Protein AF-A0A1F9VGX2-F1 (afdb_monomer_lite)

Secondary structure (DSSP, 8-state):
--HHHHHHHHHHHHHT---SS-HHHHHHHHHH-HHHHHHHHHHHHHHHHHHHHSPPPPPPTTT----------THHHHHHHHHHHHHHHHHHHHHHHHHHHHHHHHHHHHTTS-S-TTTTTHHHHHHHHHHHHTHHHHHHHHHHHHHT----

Structure (mmCIF, N/CA/C/O backbone):
data_AF-A0A1F9VGX2-F1
#
_entry.id   AF-A0A1F9VGX2-F1
#
loop_
_atom_site.group_PDB
_atom_site.id
_atom_site.type_symbol
_atom_site.label_atom_id
_atom_site.label_alt_id
_atom_site.label_comp_id
_atom_site.label_asym_id
_atom_site.label_entity_id
_atom_site.label_seq_id
_atom_site.pdbx_PDB_ins_code
_atom_site.Cartn_x
_atom_site.Cartn_y
_atom_site.Cartn_z
_atom_site.occupancy
_atom_site.B_iso_or_equiv
_atom_site.auth_seq_id
_atom_site.auth_comp_id
_atom_site.auth_asym_id
_atom_site.auth_atom_id
_atom_site.pdbx_PDB_model_num
ATOM 1 N N . MET A 1 1 ? -13.055 15.951 -3.438 1.00 80.94 1 MET A N 1
ATOM 2 C CA . MET A 1 1 ? -13.224 14.583 -2.935 1.00 80.94 1 MET A CA 1
ATOM 3 C C . MET A 1 1 ? -14.135 14.617 -1.724 1.00 80.94 1 MET A C 1
ATOM 5 O O . MET A 1 1 ? -13.896 15.458 -0.858 1.00 80.94 1 MET A O 1
ATOM 9 N N . ASP A 1 2 ? -15.196 13.812 -1.707 1.00 94.75 2 ASP A N 1
ATOM 10 C CA . ASP A 1 2 ? -16.209 13.865 -0.649 1.00 94.75 2 ASP A CA 1
ATOM 11 C C . ASP A 1 2 ? -15.782 13.048 0.584 1.00 94.75 2 ASP A C 1
ATOM 13 O O . ASP A 1 2 ? -15.171 11.986 0.476 1.00 94.75 2 ASP A O 1
ATOM 17 N N . CYS A 1 3 ? -16.119 13.543 1.778 1.00 97.75 3 CYS A N 1
ATOM 18 C CA . CYS A 1 3 ? -15.862 12.839 3.034 1.00 97.75 3 CYS A CA 1
ATOM 19 C C . CYS A 1 3 ? -16.584 11.491 3.071 1.00 97.75 3 CYS A C 1
ATOM 21 O O . CYS A 1 3 ? -16.075 10.545 3.662 1.00 97.75 3 CYS A O 1
ATOM 23 N N . LYS A 1 4 ? -17.763 11.393 2.449 1.00 97.69 4 LYS A N 1
ATOM 24 C CA . LYS A 1 4 ? -18.515 10.139 2.383 1.00 97.69 4 LYS A CA 1
ATOM 25 C C . LYS A 1 4 ? -17.733 9.047 1.644 1.00 97.69 4 LYS A C 1
ATOM 27 O O . LYS A 1 4 ? -17.552 7.965 2.189 1.00 97.69 4 LYS A O 1
ATOM 32 N N . GLU A 1 5 ? -17.219 9.359 0.457 1.00 97.19 5 GLU A N 1
ATOM 33 C CA . GLU A 1 5 ? -16.456 8.419 -0.379 1.00 97.19 5 GLU A CA 1
ATOM 34 C C . GLU A 1 5 ? -15.160 7.967 0.313 1.00 97.19 5 GLU A C 1
ATOM 36 O O . GLU A 1 5 ? -14.784 6.795 0.256 1.00 97.19 5 GLU A O 1
ATOM 41 N N . ILE A 1 6 ? -14.500 8.895 1.019 1.00 98.00 6 ILE A N 1
ATOM 42 C CA . ILE A 1 6 ? -13.320 8.593 1.836 1.00 98.00 6 ILE A CA 1
ATOM 43 C C . ILE A 1 6 ? -13.665 7.580 2.921 1.00 98.00 6 ILE A C 1
ATOM 45 O O . ILE A 1 6 ? -12.990 6.561 3.023 1.00 98.00 6 ILE A O 1
ATOM 49 N N . LYS A 1 7 ? -14.719 7.833 3.703 1.00 97.12 7 LYS A N 1
ATOM 50 C CA . LYS A 1 7 ? -15.133 6.947 4.800 1.00 97.12 7 LYS A CA 1
ATOM 51 C C . LYS A 1 7 ? -15.478 5.547 4.311 1.00 97.12 7 LYS A C 1
ATOM 53 O O . LYS A 1 7 ? -15.072 4.573 4.932 1.00 97.12 7 LYS A O 1
ATOM 58 N N . GLU A 1 8 ? -16.164 5.448 3.176 1.00 97.38 8 GLU A N 1
ATOM 59 C CA . GLU A 1 8 ? -16.484 4.165 2.540 1.00 97.38 8 GLU A CA 1
ATOM 60 C C . GLU A 1 8 ? -15.224 3.403 2.085 1.00 97.38 8 GLU A C 1
ATOM 62 O O . GLU A 1 8 ? -15.225 2.175 2.070 1.00 97.38 8 GLU A O 1
ATOM 67 N N . SER A 1 9 ? -14.134 4.113 1.774 1.00 97.50 9 SER A N 1
ATOM 68 C CA . SER A 1 9 ? -12.863 3.523 1.324 1.00 97.50 9 SER A CA 1
ATOM 69 C C . SER A 1 9 ? -11.853 3.248 2.444 1.00 97.50 9 SER A C 1
ATOM 71 O O . SER A 1 9 ? -10.871 2.544 2.206 1.00 97.50 9 SER A O 1
ATOM 73 N N . LEU A 1 10 ? -12.065 3.779 3.655 1.00 97.06 10 LEU A N 1
ATOM 74 C CA . LEU A 1 10 ? -11.130 3.629 4.777 1.00 97.06 10 LEU A CA 1
ATOM 75 C C . LEU A 1 10 ? -10.848 2.167 5.172 1.00 97.06 10 LEU A C 1
ATOM 77 O O . LEU A 1 10 ? -9.674 1.870 5.388 1.00 97.06 10 LEU A O 1
ATOM 81 N N . PRO A 1 11 ? -11.837 1.249 5.240 1.00 96.62 11 PRO A N 1
ATOM 82 C CA . PRO A 1 11 ? -11.566 -0.147 5.592 1.00 96.62 11 PRO A CA 1
ATOM 83 C C . PRO A 1 11 ? -10.617 -0.832 4.600 1.00 96.62 11 PRO A C 1
ATOM 85 O O . PRO A 1 11 ? -9.583 -1.359 4.999 1.00 96.62 11 PRO A O 1
ATOM 88 N N . ALA A 1 12 ? -10.903 -0.725 3.297 1.00 96.25 12 ALA A N 1
ATOM 89 C CA . ALA A 1 12 ? -10.061 -1.305 2.249 1.00 96.25 12 ALA A CA 1
ATOM 90 C C . ALA A 1 12 ? -8.648 -0.700 2.258 1.00 96.25 12 ALA A C 1
ATOM 92 O O . ALA A 1 12 ? -7.656 -1.420 2.168 1.00 96.25 12 ALA A O 1
ATOM 93 N N . PHE A 1 13 ? -8.547 0.621 2.436 1.00 96.44 13 PHE A N 1
ATOM 94 C CA . PHE A 1 13 ? -7.261 1.306 2.563 1.00 96.44 13 PHE A CA 1
ATOM 95 C C . PHE A 1 13 ? -6.437 0.791 3.753 1.00 96.44 13 PHE A C 1
ATOM 97 O O . PHE A 1 13 ? -5.229 0.598 3.631 1.00 96.44 13 PHE A O 1
ATOM 104 N N . GLN A 1 14 ? -7.081 0.535 4.891 1.00 95.50 14 GLN A N 1
ATOM 105 C CA . GLN A 1 14 ? -6.424 0.068 6.109 1.00 95.50 14 GLN A CA 1
ATOM 106 C C . GLN A 1 14 ? -5.941 -1.384 6.025 1.00 95.50 14 GLN A C 1
ATOM 108 O O . GLN A 1 14 ? -4.875 -1.704 6.556 1.00 95.50 14 GLN A O 1
ATOM 113 N N . ASP A 1 15 ? -6.691 -2.241 5.336 1.00 93.25 15 ASP A N 1
ATOM 114 C CA . ASP A 1 15 ? -6.316 -3.637 5.105 1.00 93.25 15 ASP A CA 1
ATOM 115 C C . ASP A 1 15 ? -5.315 -3.799 3.940 1.00 93.25 15 ASP A C 1
ATOM 117 O O . ASP A 1 15 ? -4.819 -4.897 3.685 1.00 93.25 15 ASP A O 1
ATOM 121 N N . GLY A 1 16 ? -4.953 -2.700 3.262 1.00 94.81 16 GLY A N 1
ATOM 122 C CA . GLY A 1 16 ? -4.050 -2.704 2.108 1.00 94.81 16 GLY A CA 1
ATOM 123 C C . GLY A 1 16 ? -4.691 -3.280 0.843 1.00 94.81 16 GLY A C 1
ATOM 124 O O . GLY A 1 16 ? -3.988 -3.631 -0.109 1.00 94.81 16 GLY A O 1
ATOM 125 N N . GLU A 1 17 ? -6.017 -3.389 0.830 1.00 95.25 17 GLU A N 1
ATOM 126 C CA . GLU A 1 17 ? -6.781 -3.869 -0.308 1.00 95.25 17 GLU A CA 1
ATOM 127 C C . GLU A 1 17 ? -6.959 -2.767 -1.366 1.00 95.25 17 GLU A C 1
ATOM 129 O O . GLU A 1 17 ? -6.914 -1.569 -1.062 1.00 95.25 17 GLU A O 1
ATOM 134 N N . PRO A 1 18 ? -7.184 -3.139 -2.638 1.00 91.75 18 PRO A N 1
ATOM 135 C CA . PRO A 1 18 ? -7.519 -2.175 -3.674 1.00 91.75 18 PRO A CA 1
ATOM 136 C C . PRO A 1 18 ? -8.838 -1.459 -3.342 1.00 91.75 18 PRO A C 1
ATOM 138 O O . PRO A 1 18 ? -9.921 -2.029 -3.467 1.00 91.75 18 PRO A O 1
ATOM 141 N N . ALA A 1 19 ? -8.748 -0.194 -2.941 1.00 91.44 19 ALA A N 1
ATOM 142 C CA . ALA A 1 19 ? -9.908 0.664 -2.745 1.00 91.44 19 ALA A CA 1
ATOM 143 C C . ALA A 1 19 ? -10.376 1.282 -4.074 1.00 91.44 19 ALA A C 1
ATOM 145 O O . ALA A 1 19 ? -9.628 1.368 -5.050 1.00 91.44 19 ALA A O 1
ATOM 146 N N . ALA A 1 20 ? -11.620 1.770 -4.097 1.00 91.56 20 ALA A N 1
ATOM 147 C CA . ALA A 1 20 ? -12.154 2.526 -5.234 1.00 91.56 20 ALA A CA 1
ATOM 148 C C . ALA A 1 20 ? -11.381 3.833 -5.485 1.00 91.56 20 ALA A C 1
ATOM 150 O O . ALA A 1 20 ? -11.362 4.349 -6.602 1.00 91.56 20 ALA A O 1
ATOM 151 N N . ILE A 1 21 ? -10.740 4.354 -4.439 1.00 95.38 21 ILE A N 1
ATOM 152 C CA . ILE A 1 21 ? -9.963 5.585 -4.457 1.00 95.38 21 ILE A CA 1
ATOM 153 C C . ILE A 1 21 ? -8.476 5.239 -4.294 1.00 95.38 21 ILE A C 1
ATOM 155 O O . ILE A 1 21 ? -8.130 4.453 -3.409 1.00 95.38 21 ILE A O 1
ATOM 159 N N . PRO A 1 22 ? -7.572 5.861 -5.075 1.00 96.62 22 PRO A N 1
ATOM 160 C CA . PRO A 1 22 ? -6.135 5.706 -4.887 1.00 96.62 22 PRO A CA 1
ATOM 161 C C . PRO A 1 22 ? -5.671 6.096 -3.475 1.00 96.62 22 PRO A C 1
ATOM 163 O O . PRO A 1 22 ? -6.029 7.154 -2.961 1.00 96.62 22 PRO A O 1
ATOM 166 N N . ALA A 1 23 ? -4.774 5.297 -2.893 1.00 97.19 23 ALA A N 1
ATOM 167 C CA . ALA A 1 23 ? -4.176 5.543 -1.575 1.00 97.19 23 ALA A CA 1
ATOM 168 C C . ALA A 1 23 ? -3.661 6.986 -1.390 1.00 97.19 23 ALA A C 1
ATOM 170 O O . ALA A 1 23 ? -3.955 7.625 -0.384 1.00 97.19 23 ALA A O 1
ATOM 171 N N . ALA A 1 24 ? -2.972 7.533 -2.396 1.00 97.12 24 ALA A N 1
ATOM 172 C CA . ALA A 1 24 ? -2.428 8.891 -2.347 1.00 97.12 24 ALA A CA 1
ATOM 173 C C . ALA A 1 24 ? -3.510 9.980 -2.194 1.00 97.12 24 ALA A C 1
ATOM 175 O O . ALA A 1 24 ? -3.278 11.006 -1.555 1.00 97.12 24 ALA A O 1
ATOM 176 N N . GLU A 1 25 ? -4.700 9.772 -2.763 1.00 97.56 25 GLU A N 1
ATOM 177 C CA . GLU A 1 25 ? -5.819 10.714 -2.638 1.00 97.56 25 GLU A CA 1
ATOM 178 C C . GLU A 1 25 ? -6.468 10.627 -1.253 1.00 97.56 25 GLU A C 1
ATOM 180 O O . GLU A 1 25 ? -6.817 11.655 -0.666 1.00 97.56 25 GLU A O 1
ATOM 185 N N . ILE A 1 26 ? -6.559 9.414 -0.698 1.00 97.69 26 ILE A N 1
ATOM 186 C CA . ILE A 1 26 ? -7.019 9.183 0.676 1.00 97.69 26 ILE A CA 1
ATOM 187 C C . ILE A 1 26 ? -6.071 9.876 1.659 1.00 97.69 26 ILE A C 1
ATOM 189 O O . ILE A 1 26 ? -6.517 10.668 2.488 1.00 97.69 26 ILE A O 1
ATOM 193 N N . GLU A 1 27 ? -4.761 9.658 1.530 1.00 98.00 27 GLU A N 1
ATOM 194 C CA . GLU A 1 27 ? -3.737 10.293 2.368 1.00 98.00 27 GLU A CA 1
ATOM 195 C C . GLU A 1 27 ? -3.806 11.824 2.306 1.00 98.00 27 GLU A C 1
ATOM 197 O O . GLU A 1 27 ? -3.817 12.495 3.344 1.00 98.00 27 GLU A O 1
ATOM 202 N N . ALA A 1 28 ? -3.925 12.386 1.098 1.00 98.06 28 ALA A N 1
ATOM 203 C CA . ALA A 1 28 ? -4.073 13.824 0.907 1.00 98.06 28 ALA A CA 1
ATOM 204 C C . ALA A 1 28 ? -5.328 14.371 1.612 1.00 98.06 28 ALA A C 1
ATOM 206 O O . ALA A 1 28 ? -5.277 15.430 2.245 1.00 98.06 28 ALA A O 1
ATOM 207 N N . HIS A 1 29 ? -6.449 13.645 1.556 1.00 98.31 29 HIS A N 1
ATOM 208 C CA . HIS A 1 29 ? -7.667 14.034 2.261 1.00 98.31 29 HIS A CA 1
ATOM 209 C C . HIS A 1 29 ? -7.505 13.957 3.785 1.00 98.31 29 HIS A C 1
ATOM 211 O O . HIS A 1 29 ? -7.912 14.882 4.488 1.00 98.31 29 HIS A O 1
ATOM 217 N N . LEU A 1 30 ? -6.890 12.897 4.316 1.00 98.25 30 LEU A N 1
ATOM 218 C CA . LEU A 1 30 ? -6.670 12.727 5.759 1.00 98.25 30 LEU A CA 1
ATOM 219 C C . LEU A 1 30 ? -5.739 13.798 6.349 1.00 98.25 30 LEU A C 1
ATOM 221 O O . LEU A 1 30 ? -5.916 14.208 7.504 1.00 98.25 30 LEU A O 1
ATOM 225 N N . ALA A 1 31 ? -4.799 14.312 5.552 1.00 98.12 31 ALA A N 1
ATOM 226 C CA . ALA A 1 31 ? -3.968 15.451 5.933 1.00 98.12 31 ALA A CA 1
ATOM 227 C C . ALA A 1 31 ? -4.792 16.745 6.097 1.00 98.12 31 ALA A C 1
ATOM 229 O O . ALA A 1 31 ? -4.526 17.540 6.999 1.00 98.12 31 ALA A O 1
ATOM 230 N N . GLY A 1 32 ? -5.820 16.942 5.263 1.00 97.56 32 GLY A N 1
ATOM 231 C CA . GLY A 1 32 ? -6.660 18.145 5.260 1.00 97.56 32 GLY A CA 1
ATOM 232 C C . GLY A 1 32 ? -7.945 18.066 6.094 1.00 97.56 32 GLY A C 1
ATOM 233 O O . GLY A 1 32 ? -8.491 19.103 6.465 1.00 97.56 32 GLY A O 1
ATOM 234 N N . CYS A 1 33 ? -8.439 16.867 6.413 1.00 98.56 33 CYS A N 1
ATOM 235 C CA . CYS A 1 33 ? -9.762 16.662 7.006 1.00 98.56 33 CYS A CA 1
ATOM 236 C C . CYS A 1 33 ? -9.677 16.023 8.399 1.00 98.56 33 CYS A C 1
ATOM 238 O O . CYS A 1 33 ? -9.436 14.825 8.549 1.00 98.56 33 CYS A O 1
ATOM 240 N N . GLY A 1 34 ? -9.921 16.830 9.437 1.00 98.19 34 GLY A N 1
ATOM 241 C CA . GLY A 1 34 ? -9.932 16.376 10.833 1.00 98.19 34 GLY A CA 1
ATOM 242 C C . GLY A 1 34 ? -10.942 15.261 11.138 1.00 98.19 34 GLY A C 1
ATOM 243 O O . GLY A 1 34 ? -10.542 14.263 11.734 1.00 98.19 34 GLY A O 1
ATOM 244 N N . PRO A 1 35 ? -12.217 15.376 10.717 1.00 98.31 35 PRO A N 1
ATOM 245 C CA . PRO A 1 35 ? -13.215 14.333 10.952 1.00 98.31 35 PRO A CA 1
ATOM 246 C C . PRO A 1 35 ? -12.852 12.974 10.340 1.00 98.31 35 PRO A C 1
ATOM 248 O O . PRO A 1 35 ? -12.948 11.960 11.023 1.00 98.31 35 PRO A O 1
ATOM 251 N N . CYS A 1 36 ? -12.398 12.943 9.082 1.00 98.38 36 CYS A N 1
ATOM 252 C CA . CYS A 1 36 ? -12.007 11.691 8.422 1.00 98.38 36 CYS A CA 1
ATOM 253 C C . CYS A 1 36 ? -10.752 11.076 9.053 1.00 98.38 36 CYS A C 1
ATOM 255 O O . CYS A 1 36 ? -10.660 9.858 9.169 1.00 98.38 36 CYS A O 1
ATOM 257 N N . ARG A 1 37 ? -9.809 11.905 9.517 1.00 98.44 37 ARG A N 1
ATOM 258 C CA . ARG A 1 37 ? -8.638 11.429 10.262 1.00 98.44 37 ARG A CA 1
ATOM 259 C C . ARG A 1 37 ? -9.020 10.787 11.595 1.00 98.44 37 ARG A C 1
ATOM 261 O O . ARG A 1 37 ? -8.538 9.701 11.886 1.00 98.44 37 ARG A O 1
ATOM 268 N N . ALA A 1 38 ? -9.919 11.407 12.359 1.00 98.38 38 ALA A N 1
ATOM 269 C CA . ALA A 1 38 ? -10.403 10.835 13.616 1.00 98.38 38 ALA A CA 1
ATOM 270 C C . ALA A 1 38 ? -11.101 9.477 13.405 1.00 98.38 38 ALA A C 1
ATOM 272 O O . ALA A 1 38 ? -10.962 8.570 14.220 1.00 98.38 38 ALA A O 1
ATOM 273 N N . GLU A 1 39 ? -11.824 9.319 12.296 1.00 98.06 39 GLU A N 1
ATOM 274 C CA . GLU A 1 39 ? -12.477 8.056 11.942 1.00 98.06 39 GLU A CA 1
ATOM 275 C C . GLU A 1 39 ? -11.472 6.970 11.540 1.00 98.06 39 GLU A C 1
ATOM 277 O O . GLU A 1 39 ? -11.568 5.842 12.021 1.00 98.06 39 GLU A O 1
ATOM 282 N N . ALA A 1 40 ? -10.457 7.317 10.743 1.00 98.06 40 ALA A N 1
ATOM 283 C CA . ALA A 1 40 ? -9.358 6.410 10.413 1.00 98.06 40 ALA A CA 1
ATOM 284 C C . ALA A 1 40 ? -8.589 5.954 11.670 1.00 98.06 40 ALA A C 1
ATOM 286 O O . ALA A 1 40 ? -8.281 4.771 11.828 1.00 98.06 40 ALA A O 1
ATOM 287 N N . GLU A 1 41 ? -8.327 6.873 12.604 1.00 98.19 41 GLU A N 1
ATOM 288 C CA . GLU A 1 41 ? -7.703 6.562 13.895 1.00 98.19 41 GLU A CA 1
ATOM 289 C C . GLU A 1 41 ? -8.584 5.638 14.751 1.00 98.19 41 GLU A C 1
ATOM 291 O O . GLU A 1 41 ? -8.077 4.680 15.336 1.00 98.19 41 GLU A O 1
ATOM 296 N N . ALA A 1 42 ? -9.897 5.878 14.801 1.00 97.94 42 ALA A N 1
ATOM 297 C CA . ALA A 1 42 ? -10.838 5.028 15.529 1.00 97.94 42 ALA A CA 1
ATOM 298 C C . ALA A 1 42 ? -10.895 3.603 14.951 1.00 97.94 42 ALA A C 1
ATOM 300 O O . ALA A 1 42 ? -10.859 2.631 15.709 1.00 97.94 42 ALA A O 1
ATOM 301 N N . LEU A 1 43 ? -10.914 3.467 13.620 1.00 97.19 43 LEU A N 1
ATOM 302 C CA . LEU A 1 43 ? -10.837 2.170 12.944 1.00 97.19 43 LEU A CA 1
ATOM 303 C C . LEU A 1 43 ? -9.521 1.445 13.276 1.00 97.19 43 LEU A C 1
ATOM 305 O O . LEU A 1 43 ? -9.535 0.275 13.658 1.00 97.19 43 LEU A O 1
ATOM 309 N N . GLN A 1 44 ? -8.384 2.152 13.250 1.00 96.81 44 GLN A N 1
ATOM 310 C CA . GLN A 1 44 ? -7.076 1.587 13.622 1.00 96.81 44 GLN A CA 1
ATOM 311 C C . GLN A 1 44 ? -7.031 1.103 15.072 1.00 96.81 44 GLN A C 1
ATOM 313 O O . GLN A 1 44 ? -6.465 0.043 15.360 1.00 96.81 44 GLN A O 1
ATOM 318 N N . GLN A 1 45 ? -7.629 1.857 15.992 1.00 97.25 45 GLN A N 1
ATOM 319 C CA . GLN A 1 45 ? -7.723 1.463 17.395 1.00 97.25 45 GLN A CA 1
ATOM 320 C C . GLN A 1 45 ? -8.588 0.212 17.563 1.00 97.25 45 GLN A C 1
ATOM 322 O O . GLN A 1 45 ? -8.168 -0.720 18.248 1.00 97.25 45 GLN A O 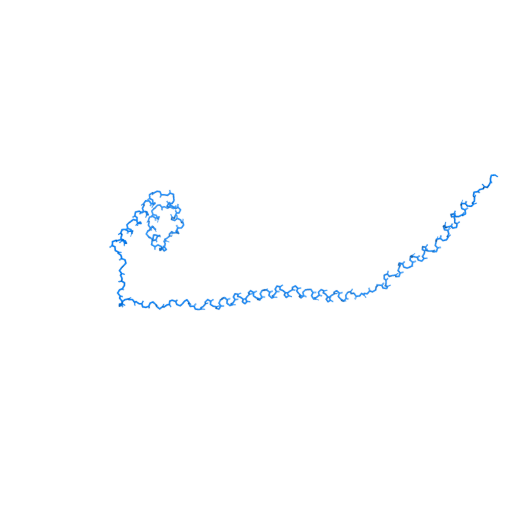1
ATOM 327 N N . ALA A 1 46 ? -9.743 0.146 16.893 1.00 95.81 46 ALA A N 1
ATOM 328 C CA . ALA A 1 46 ? -10.598 -1.038 16.904 1.00 95.81 46 ALA A CA 1
ATOM 329 C C . ALA A 1 46 ? -9.851 -2.278 16.385 1.00 95.81 46 ALA A C 1
ATOM 331 O O . ALA A 1 46 ? -9.893 -3.334 17.019 1.00 95.81 46 ALA A O 1
ATOM 332 N N . TRP A 1 47 ? -9.085 -2.138 15.299 1.00 94.12 47 TRP A N 1
ATOM 333 C CA . TRP A 1 47 ? -8.281 -3.228 14.737 1.00 94.12 47 TRP A CA 1
ATOM 334 C C . TRP A 1 47 ? -7.145 -3.674 15.649 1.00 94.12 47 TRP A C 1
ATOM 336 O O . TRP A 1 47 ? -6.883 -4.867 15.799 1.00 94.12 47 TRP A O 1
ATOM 346 N N . THR A 1 48 ? -6.508 -2.725 16.326 1.00 93.94 48 THR A N 1
ATOM 347 C CA . THR A 1 48 ? -5.464 -3.018 17.311 1.00 93.94 48 THR A CA 1
ATOM 348 C C . THR A 1 48 ? -6.031 -3.780 18.512 1.00 93.94 48 THR A C 1
ATOM 350 O O . THR A 1 48 ? -5.429 -4.758 18.955 1.00 93.94 48 THR A O 1
ATOM 353 N N . LEU A 1 49 ? -7.204 -3.379 19.014 1.00 95.88 49 LEU A N 1
ATOM 354 C CA . LEU A 1 49 ? -7.900 -4.071 20.104 1.00 95.88 49 LEU A CA 1
ATOM 355 C C . LEU A 1 49 ? -8.371 -5.469 19.698 1.00 95.88 49 LEU A C 1
ATOM 357 O O . LEU A 1 49 ? -8.290 -6.402 20.493 1.00 95.88 49 LEU A O 1
ATOM 361 N N . PHE A 1 50 ? -8.847 -5.628 18.464 1.00 93.88 50 PHE A N 1
ATOM 362 C CA . PHE A 1 50 ? -9.228 -6.934 17.945 1.00 93.88 50 PHE A CA 1
ATOM 363 C C . PHE A 1 50 ? -8.016 -7.871 17.882 1.00 93.88 50 PHE A C 1
ATOM 365 O O . PHE A 1 50 ? -8.056 -8.959 18.449 1.00 93.88 50 PHE A O 1
ATOM 372 N N . LYS A 1 51 ? -6.900 -7.425 17.290 1.00 91.56 51 LYS A N 1
ATOM 373 C CA . LYS A 1 51 ? -5.665 -8.222 17.192 1.00 91.56 51 LYS A CA 1
ATOM 374 C C . LYS A 1 51 ? -5.055 -8.569 18.550 1.00 91.56 51 LYS A C 1
ATOM 376 O O . LYS A 1 51 ? -4.433 -9.618 18.678 1.00 91.56 51 LYS A O 1
ATOM 381 N N . SER A 1 52 ? -5.208 -7.708 19.558 1.00 93.31 52 SER A N 1
ATOM 382 C CA . SER A 1 52 ? -4.690 -7.992 20.901 1.00 93.31 52 SER A CA 1
ATOM 383 C C . SER A 1 52 ? -5.531 -9.020 21.659 1.00 93.31 52 SER A C 1
ATOM 385 O O . SER A 1 52 ? -4.978 -9.790 22.440 1.00 93.31 52 SER A O 1
ATOM 387 N N . GLN A 1 53 ? -6.847 -9.057 21.426 1.00 94.88 53 GLN A N 1
ATOM 388 C CA . GLN A 1 53 ? -7.747 -10.039 22.041 1.00 94.88 53 GLN A CA 1
ATOM 389 C C . GLN A 1 53 ? -7.774 -11.375 21.297 1.00 94.88 53 GLN A C 1
ATOM 391 O O . GLN A 1 53 ? -7.937 -12.421 21.921 1.00 94.88 53 GLN A O 1
ATOM 396 N N . TYR A 1 54 ? -7.604 -11.339 19.978 1.00 91.81 54 TYR A N 1
ATOM 397 C CA . TYR A 1 54 ? -7.648 -12.501 19.100 1.00 91.81 54 TYR A CA 1
ATOM 398 C C . TYR A 1 54 ? -6.293 -12.652 18.406 1.00 91.81 54 TYR A C 1
ATOM 400 O O . TYR A 1 54 ? -6.143 -12.232 17.253 1.00 91.81 54 TYR A O 1
ATOM 408 N N . PRO A 1 55 ? -5.279 -13.210 19.099 1.00 84.38 55 PRO A N 1
ATOM 409 C CA . PRO A 1 55 ? -4.010 -13.513 18.459 1.00 84.38 55 PRO A CA 1
ATOM 410 C C . PRO A 1 55 ? -4.244 -14.469 17.278 1.00 84.38 55 PRO A C 1
ATOM 412 O O . PRO A 1 55 ? -5.190 -15.264 17.319 1.00 84.38 55 PRO A O 1
ATOM 415 N N . PRO A 1 56 ? -3.407 -14.410 16.226 1.00 84.69 56 PRO A N 1
ATOM 416 C CA . PRO A 1 56 ? -3.519 -15.318 15.094 1.00 84.69 56 PRO A CA 1
ATOM 417 C C . PRO A 1 56 ? -3.562 -16.762 15.588 1.00 84.69 56 PRO A C 1
ATOM 419 O O . PRO A 1 56 ? -2.682 -17.186 16.338 1.00 84.69 56 PRO A O 1
ATOM 422 N N . ALA A 1 57 ? -4.597 -17.501 15.197 1.00 84.94 57 ALA A N 1
ATOM 423 C CA . ALA A 1 57 ? -4.668 -18.916 15.512 1.00 84.94 57 ALA A CA 1
ATOM 424 C C . ALA A 1 57 ? -3.488 -19.628 14.842 1.00 84.94 57 ALA A C 1
ATOM 426 O O . ALA A 1 57 ? -3.209 -19.400 13.662 1.00 84.94 57 ALA A O 1
ATOM 427 N N . GLU A 1 58 ? -2.804 -20.493 15.588 1.00 86.50 58 GLU A N 1
ATOM 428 C CA . GLU A 1 58 ? -1.859 -21.422 14.980 1.00 86.50 58 GLU A CA 1
ATOM 429 C C . GLU A 1 58 ? -2.640 -22.337 14.036 1.00 86.50 58 GLU A C 1
ATOM 431 O O . GLU A 1 58 ? -3.655 -22.929 14.413 1.00 86.50 58 GLU A O 1
ATOM 436 N N . LEU A 1 59 ? -2.194 -22.404 12.782 1.00 85.44 59 LEU A N 1
ATOM 437 C CA . LEU A 1 59 ? -2.803 -23.274 11.790 1.00 85.44 59 LEU A CA 1
ATOM 438 C C . LEU A 1 59 ? -2.552 -24.731 12.224 1.00 85.44 59 LEU A C 1
ATOM 440 O O . LEU A 1 59 ? -1.387 -25.096 12.401 1.00 85.44 59 LEU A O 1
ATOM 444 N N . PRO A 1 60 ? -3.596 -25.564 12.410 1.00 88.44 60 PRO A N 1
ATOM 445 C CA . PRO A 1 60 ? -3.417 -26.969 12.762 1.00 88.44 60 PRO A CA 1
ATOM 446 C C . PRO A 1 60 ? -2.481 -27.662 11.774 1.00 88.44 60 PRO A C 1
ATOM 448 O O . PRO A 1 60 ? -2.549 -27.395 10.572 1.00 88.44 60 PRO A O 1
ATOM 451 N N . ALA A 1 61 ? -1.625 -28.562 12.260 1.00 86.38 61 ALA A N 1
ATOM 452 C CA . ALA A 1 61 ? -0.630 -29.240 11.427 1.00 86.38 61 ALA A CA 1
ATOM 453 C C . ALA A 1 61 ? -1.269 -30.012 10.259 1.00 86.38 61 ALA A C 1
ATOM 455 O O . ALA A 1 61 ? -0.671 -30.147 9.199 1.00 86.38 61 ALA A O 1
ATOM 456 N N . GLU A 1 62 ? -2.510 -30.467 10.424 1.00 86.44 62 GLU A N 1
ATOM 457 C CA . GLU A 1 62 ? -3.290 -31.161 9.399 1.00 86.44 62 GLU A CA 1
ATOM 458 C C . GLU A 1 62 ? -3.748 -30.232 8.264 1.00 86.44 62 GLU A C 1
ATOM 460 O O . GLU A 1 62 ? -4.045 -30.695 7.164 1.00 86.44 62 GLU A O 1
ATOM 465 N N . LEU A 1 63 ? -3.825 -28.927 8.5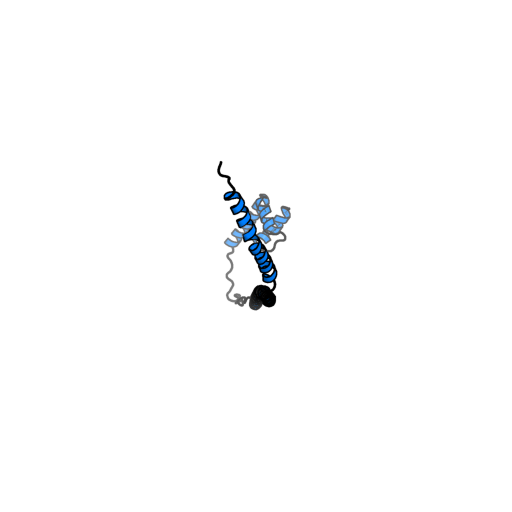36 1.00 81.62 63 LEU A N 1
ATOM 466 C CA . LEU A 1 63 ? -4.179 -27.876 7.583 1.00 81.62 63 LEU A CA 1
ATOM 467 C C . LEU A 1 63 ? -2.964 -27.078 7.113 1.00 81.62 63 LEU A C 1
ATOM 469 O O . LEU A 1 63 ? -3.118 -26.212 6.252 1.00 81.62 63 LEU A O 1
ATOM 473 N N . ALA A 1 64 ? -1.776 -27.357 7.656 1.00 81.31 64 ALA A N 1
ATOM 474 C CA . ALA A 1 64 ? -0.524 -26.840 7.137 1.00 81.31 64 ALA A CA 1
ATOM 475 C C . ALA A 1 64 ? -0.296 -27.449 5.752 1.00 81.31 64 ALA A C 1
ATOM 477 O O . ALA A 1 64 ? 0.350 -28.481 5.582 1.00 81.31 64 ALA A O 1
ATOM 478 N N . VAL A 1 65 ? -0.890 -26.813 4.746 1.00 79.69 65 VAL A N 1
ATOM 479 C CA . VAL A 1 65 ? -0.559 -27.065 3.354 1.00 79.69 65 VAL A CA 1
ATOM 480 C C . VAL A 1 65 ? 0.919 -26.723 3.231 1.00 79.69 65 VAL A C 1
ATOM 482 O O . VAL A 1 65 ? 1.308 -25.583 3.487 1.00 79.69 65 VAL A O 1
ATOM 485 N N . GLU A 1 66 ? 1.749 -27.708 2.882 1.00 75.50 66 GLU A N 1
ATOM 486 C CA . GLU A 1 66 ? 3.080 -27.422 2.359 1.00 75.50 66 GLU A CA 1
ATOM 487 C C . GLU A 1 66 ? 2.859 -26.508 1.160 1.00 75.50 66 GLU A C 1
ATOM 489 O O . GLU A 1 66 ? 2.420 -26.966 0.103 1.00 75.50 66 GLU A O 1
ATOM 494 N N . GLU A 1 67 ? 3.061 -25.200 1.341 1.00 66.81 67 GLU A N 1
ATOM 495 C CA . GLU A 1 67 ? 2.973 -24.279 0.224 1.00 66.81 67 GLU A CA 1
ATOM 496 C C . GLU A 1 67 ? 3.967 -24.791 -0.815 1.00 66.81 67 GLU A C 1
ATOM 498 O O . GLU A 1 67 ? 5.167 -24.869 -0.517 1.00 66.81 67 GLU A O 1
ATOM 503 N N . PRO A 1 68 ? 3.505 -25.201 -2.013 1.00 70.06 68 PRO A N 1
ATOM 504 C CA . PRO A 1 68 ? 4.429 -25.581 -3.055 1.00 70.06 68 PRO A CA 1
ATOM 505 C C . PRO A 1 68 ? 5.270 -24.341 -3.290 1.00 70.06 68 PRO A C 1
ATOM 507 O O . PRO A 1 68 ? 4.730 -23.320 -3.720 1.00 70.06 68 PRO A O 1
ATOM 510 N N . ALA A 1 69 ? 6.553 -24.418 -2.918 1.00 69.69 69 ALA A N 1
ATOM 511 C CA . ALA A 1 69 ? 7.468 -23.291 -2.957 1.00 69.69 69 ALA A CA 1
ATOM 512 C C . ALA A 1 69 ? 7.219 -22.548 -4.262 1.00 69.69 69 ALA A C 1
ATOM 514 O O . ALA A 1 69 ? 7.369 -23.148 -5.330 1.00 69.69 69 ALA A O 1
ATOM 515 N N . PHE A 1 70 ? 6.735 -21.304 -4.173 1.00 69.00 70 PHE A N 1
ATOM 516 C CA . PHE A 1 70 ? 6.405 -20.520 -5.351 1.00 69.00 70 PHE A CA 1
ATOM 517 C C . PHE A 1 70 ? 7.672 -20.452 -6.193 1.00 69.00 70 PHE A C 1
ATOM 519 O O . PHE A 1 70 ? 8.608 -19.723 -5.873 1.00 69.00 70 PHE A O 1
ATOM 526 N N . GLN A 1 71 ? 7.741 -21.275 -7.237 1.00 69.50 71 GLN A N 1
ATOM 527 C CA . GLN A 1 71 ? 8.836 -21.234 -8.179 1.00 69.50 71 GLN A CA 1
ATOM 528 C C . GLN A 1 71 ? 8.463 -20.112 -9.136 1.00 69.50 71 GLN A C 1
ATOM 530 O O . GLN A 1 71 ? 7.559 -20.314 -9.957 1.00 69.50 71 GLN A O 1
ATOM 535 N N . PRO A 1 72 ? 9.080 -18.914 -9.041 1.00 67.25 72 PRO A N 1
ATOM 536 C CA . PRO A 1 72 ? 8.850 -17.886 -10.036 1.00 67.25 72 PRO A CA 1
ATOM 537 C C . PRO A 1 72 ? 9.189 -18.521 -11.376 1.00 67.25 72 PRO A C 1
ATOM 539 O O . PRO A 1 72 ? 10.333 -18.910 -11.615 1.00 67.25 72 PRO A O 1
ATOM 542 N N . ALA A 1 73 ? 8.168 -18.723 -12.211 1.00 65.19 73 ALA A N 1
ATOM 543 C CA . ALA A 1 73 ? 8.337 -19.451 -13.454 1.00 65.19 73 ALA A CA 1
ATOM 544 C C . ALA A 1 73 ? 9.543 -18.861 -14.200 1.00 65.19 73 ALA A C 1
ATOM 546 O O . ALA A 1 73 ? 9.619 -17.647 -14.410 1.00 65.19 73 ALA A O 1
ATOM 547 N N . ALA A 1 74 ? 10.487 -19.715 -14.600 1.00 62.44 74 ALA A N 1
ATOM 548 C CA . ALA A 1 74 ? 11.770 -19.345 -15.206 1.00 62.44 74 ALA A CA 1
ATOM 549 C C . ALA A 1 74 ? 11.651 -18.586 -16.551 1.00 62.44 74 ALA A C 1
ATOM 551 O O . ALA A 1 74 ? 12.650 -18.282 -17.204 1.00 62.44 74 ALA A O 1
ATOM 552 N N . ARG A 1 75 ? 10.430 -18.204 -16.948 1.00 62.31 75 ARG A N 1
ATOM 553 C CA . ARG A 1 75 ? 10.099 -17.315 -18.070 1.00 62.31 75 ARG A CA 1
ATOM 554 C C . ARG A 1 75 ? 10.813 -15.960 -18.024 1.00 62.31 75 ARG A C 1
ATOM 556 O O . ARG A 1 75 ? 10.829 -15.284 -19.040 1.00 62.31 75 ARG A O 1
ATOM 563 N N . PHE A 1 76 ? 11.436 -15.558 -16.917 1.00 64.81 76 PHE A N 1
ATOM 564 C CA . PHE A 1 76 ? 12.227 -14.321 -16.882 1.00 64.81 76 PHE A CA 1
ATOM 565 C C . PHE A 1 76 ? 13.666 -14.480 -17.415 1.00 64.81 76 PHE A C 1
ATOM 567 O O . PHE A 1 76 ? 14.313 -13.494 -17.768 1.00 64.81 76 PHE A O 1
ATOM 574 N N . GLY A 1 77 ? 14.170 -15.716 -17.526 1.00 71.81 77 GLY A N 1
ATOM 575 C CA . GLY A 1 77 ? 15.540 -15.983 -17.975 1.00 71.81 77 GLY A CA 1
ATOM 576 C C . GLY A 1 77 ? 15.782 -15.602 -19.438 1.00 71.81 77 GLY A C 1
ATOM 577 O O . GLY A 1 77 ? 16.729 -14.877 -19.736 1.00 71.81 77 GLY A O 1
ATOM 578 N N . TRP A 1 78 ? 14.899 -16.030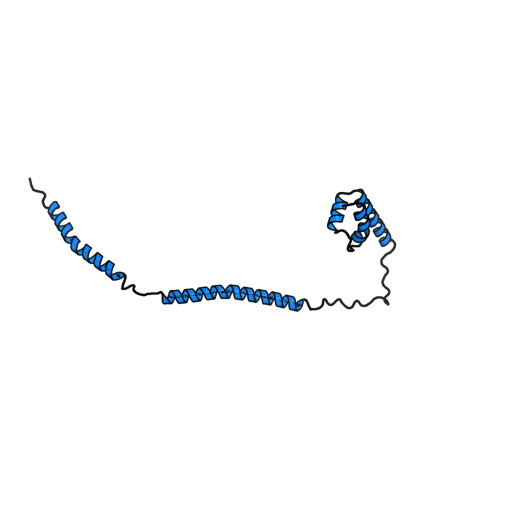 -20.346 1.00 81.19 78 TRP A N 1
ATOM 579 C CA . TRP A 1 78 ? 15.057 -15.793 -21.788 1.00 81.19 78 TRP A CA 1
ATOM 580 C C . TRP A 1 78 ? 14.867 -14.321 -22.179 1.00 81.19 78 TRP A C 1
ATOM 582 O O . TRP A 1 78 ? 15.578 -13.834 -23.055 1.00 81.19 78 TRP A O 1
ATOM 592 N N . VAL A 1 79 ? 13.983 -13.585 -21.490 1.00 80.62 79 VAL A N 1
ATOM 593 C CA . VAL A 1 79 ? 13.793 -12.139 -21.708 1.00 80.62 79 VAL A CA 1
ATOM 594 C C . VAL A 1 79 ? 15.088 -11.384 -21.411 1.00 80.62 79 VAL A C 1
ATOM 596 O O . VAL A 1 79 ? 15.515 -10.548 -22.206 1.00 80.62 79 VAL A O 1
ATOM 599 N N . ARG A 1 80 ? 15.774 -11.728 -20.313 1.00 81.56 80 ARG A N 1
ATOM 600 C CA . ARG A 1 80 ? 17.070 -11.128 -19.974 1.00 81.56 80 ARG A CA 1
ATOM 601 C C . ARG A 1 80 ? 18.129 -11.444 -21.032 1.00 81.56 80 ARG A C 1
ATOM 603 O O . ARG A 1 80 ? 18.892 -10.556 -21.402 1.00 81.56 80 ARG A O 1
ATOM 610 N N . THR A 1 81 ? 18.147 -12.667 -21.562 1.00 81.62 81 THR A N 1
ATOM 611 C CA . THR A 1 81 ? 19.051 -13.053 -22.658 1.00 81.62 81 THR A CA 1
ATOM 612 C C . THR A 1 81 ? 18.777 -12.255 -23.936 1.00 81.62 81 THR A C 1
ATOM 614 O O . THR A 1 81 ? 19.723 -11.791 -24.571 1.00 81.62 81 THR A O 1
ATOM 617 N N . LEU A 1 82 ? 17.508 -12.023 -24.288 1.00 87.94 82 LEU A N 1
ATOM 618 C CA . LEU A 1 82 ? 17.144 -11.204 -25.449 1.00 87.94 82 LEU A CA 1
ATOM 619 C C . LEU A 1 82 ? 17.538 -9.732 -25.283 1.00 87.94 82 LEU A C 1
ATOM 621 O O . LEU A 1 82 ? 18.029 -9.130 -26.236 1.00 87.94 82 LEU A O 1
ATOM 625 N N . ILE A 1 83 ? 17.388 -9.163 -24.082 1.00 88.19 83 ILE A N 1
ATOM 626 C CA . ILE A 1 83 ? 17.811 -7.782 -23.793 1.00 88.19 83 ILE A CA 1
ATOM 627 C C . ILE A 1 83 ? 19.324 -7.624 -24.007 1.00 88.19 83 ILE A C 1
ATOM 629 O O . ILE A 1 83 ? 19.756 -6.702 -24.701 1.00 88.19 83 ILE A O 1
ATOM 633 N N . TRP A 1 84 ? 20.135 -8.543 -23.471 1.00 90.38 84 TRP A N 1
ATOM 634 C CA . TRP A 1 84 ? 21.591 -8.498 -23.647 1.00 90.38 84 TRP A CA 1
ATOM 635 C C . TRP A 1 84 ? 22.022 -8.731 -25.098 1.00 90.38 84 TRP A C 1
ATOM 637 O O . TRP A 1 84 ? 22.922 -8.043 -25.581 1.00 90.38 84 TRP A O 1
ATOM 647 N N . ALA A 1 85 ? 21.356 -9.641 -25.814 1.00 86.56 85 ALA A N 1
ATOM 648 C CA . ALA A 1 85 ? 21.610 -9.861 -27.236 1.00 86.56 85 ALA A CA 1
ATOM 649 C C . ALA A 1 85 ? 21.308 -8.601 -28.070 1.00 86.56 85 ALA A C 1
ATOM 651 O O . ALA A 1 85 ? 22.111 -8.216 -28.922 1.00 86.56 85 ALA A O 1
ATOM 652 N N . GLY A 1 86 ? 20.195 -7.917 -27.783 1.00 86.56 86 GLY A N 1
ATOM 653 C CA . GLY A 1 86 ? 19.833 -6.655 -28.431 1.00 86.56 86 GLY A CA 1
ATOM 654 C C . GLY A 1 86 ? 20.845 -5.537 -28.164 1.00 86.56 86 GLY A C 1
ATOM 655 O O . GLY A 1 86 ? 21.277 -4.860 -29.099 1.00 86.56 86 GLY A O 1
ATOM 656 N N . ALA A 1 87 ? 21.286 -5.382 -26.912 1.00 88.81 87 ALA A N 1
ATOM 657 C CA . ALA A 1 87 ? 22.287 -4.383 -26.535 1.00 88.81 87 ALA A CA 1
ATOM 658 C C . ALA A 1 87 ? 23.639 -4.616 -27.237 1.00 88.81 87 ALA A C 1
ATOM 660 O O . ALA A 1 87 ? 24.232 -3.674 -27.767 1.00 88.81 87 ALA A O 1
ATOM 661 N N . ALA A 1 88 ? 24.103 -5.869 -27.304 1.00 88.56 88 ALA A N 1
ATOM 662 C CA . ALA A 1 88 ? 25.345 -6.221 -27.992 1.00 88.56 88 ALA A CA 1
ATOM 663 C C . ALA A 1 88 ? 25.275 -5.938 -29.504 1.00 88.56 88 ALA A C 1
ATOM 665 O O . ALA A 1 88 ? 26.219 -5.387 -30.075 1.00 88.56 88 ALA A O 1
ATOM 666 N N . ALA A 1 89 ? 24.147 -6.255 -30.149 1.00 89.50 89 ALA A N 1
ATOM 667 C CA . ALA A 1 89 ? 23.941 -5.989 -31.572 1.00 89.50 89 ALA A CA 1
ATOM 668 C C . ALA A 1 89 ? 23.943 -4.483 -31.891 1.00 89.50 89 ALA A C 1
ATOM 670 O O . ALA A 1 89 ? 24.575 -4.057 -32.861 1.00 89.50 89 ALA A O 1
ATOM 671 N N . ALA A 1 90 ? 23.292 -3.666 -31.057 1.00 88.75 90 ALA A N 1
ATOM 672 C CA . ALA A 1 90 ? 23.283 -2.212 -31.215 1.00 88.75 90 ALA A CA 1
ATOM 673 C C . ALA A 1 90 ? 24.693 -1.612 -31.082 1.00 88.75 90 ALA A C 1
ATOM 675 O O . ALA A 1 90 ? 25.092 -0.776 -31.896 1.00 88.75 90 ALA A O 1
ATOM 676 N N . LEU A 1 91 ? 25.475 -2.083 -30.104 1.00 91.00 91 LEU A N 1
ATOM 677 C CA . LEU A 1 91 ? 26.850 -1.629 -29.896 1.00 91.00 91 LEU A CA 1
ATOM 678 C C . LEU A 1 91 ? 27.756 -1.997 -31.084 1.00 91.00 91 LEU A C 1
ATOM 680 O O . LEU A 1 91 ? 28.522 -1.164 -31.570 1.00 91.00 91 LEU A O 1
ATOM 684 N N . ALA A 1 92 ? 27.627 -3.222 -31.604 1.00 89.25 92 ALA A N 1
ATOM 685 C CA . ALA A 1 92 ? 28.367 -3.670 -32.781 1.00 89.25 92 ALA A CA 1
ATOM 686 C C . ALA A 1 92 ? 28.025 -2.835 -34.029 1.00 89.25 92 ALA A C 1
ATOM 688 O O . ALA A 1 92 ? 28.927 -2.415 -34.758 1.00 89.25 92 ALA A O 1
ATOM 689 N N . ALA A 1 93 ? 26.743 -2.529 -34.253 1.00 87.56 93 ALA A N 1
ATOM 690 C CA . ALA A 1 93 ? 26.308 -1.683 -35.364 1.00 87.56 93 ALA A CA 1
ATOM 691 C C . ALA A 1 93 ? 26.852 -0.246 -35.250 1.00 87.56 93 ALA A C 1
ATOM 693 O O . ALA A 1 93 ? 27.323 0.318 -36.244 1.00 87.56 93 ALA A O 1
ATOM 694 N N . ALA A 1 94 ? 26.846 0.321 -34.038 1.00 89.69 94 ALA A N 1
ATOM 695 C CA . ALA A 1 94 ? 27.369 1.657 -33.763 1.00 89.69 94 ALA A CA 1
ATOM 696 C C . ALA A 1 94 ? 28.880 1.775 -34.025 1.00 89.69 94 ALA A C 1
ATOM 698 O O . ALA A 1 94 ? 29.331 2.824 -34.476 1.00 89.69 94 ALA A O 1
ATOM 699 N N . LEU A 1 95 ? 29.654 0.706 -33.804 1.00 87.38 95 LEU A N 1
ATOM 700 C CA . LEU A 1 95 ? 31.093 0.667 -34.095 1.00 87.38 95 LEU A CA 1
ATOM 701 C C . LEU A 1 95 ? 31.396 0.366 -35.574 1.00 87.38 95 LEU A C 1
ATOM 703 O O . LEU A 1 95 ? 32.330 0.928 -36.149 1.00 87.38 95 LEU A O 1
ATOM 707 N N . TYR A 1 96 ? 30.600 -0.490 -36.217 1.00 89.12 96 TYR A N 1
ATOM 708 C CA . TYR A 1 96 ? 30.846 -0.939 -37.590 1.00 89.12 96 TYR A CA 1
ATOM 709 C C . TYR A 1 96 ? 30.585 0.150 -38.646 1.00 89.12 96 TYR A C 1
ATOM 711 O O . TYR A 1 96 ? 31.371 0.328 -39.581 1.00 89.12 96 TYR A O 1
ATOM 719 N N . LEU A 1 97 ? 29.499 0.916 -38.501 1.00 83.19 97 LEU A N 1
ATOM 720 C CA . LEU A 1 97 ? 29.118 1.971 -39.450 1.00 83.19 97 LEU A CA 1
ATOM 721 C C . LEU A 1 97 ? 30.170 3.091 -39.617 1.00 83.19 97 LEU A C 1
ATOM 723 O O . LEU A 1 97 ? 30.503 3.410 -40.765 1.00 83.19 97 LEU A O 1
ATOM 727 N N . PRO A 1 98 ? 30.725 3.698 -38.547 1.00 73.19 98 PRO A N 1
ATOM 728 C CA . PRO A 1 98 ? 31.768 4.712 -38.684 1.00 73.19 98 PRO A CA 1
ATOM 729 C C . PRO A 1 98 ? 33.080 4.123 -39.218 1.00 73.19 98 PRO A C 1
ATOM 731 O O . PRO A 1 98 ? 33.700 4.738 -40.086 1.00 73.19 98 PRO A O 1
ATOM 734 N N . ALA A 1 99 ? 33.458 2.905 -38.807 1.00 75.69 99 ALA A N 1
ATOM 735 C CA . ALA A 1 99 ? 34.649 2.225 -39.321 1.00 75.69 99 ALA A CA 1
ATOM 736 C C . ALA A 1 99 ? 34.575 1.999 -40.843 1.00 75.69 99 ALA A C 1
ATOM 738 O O . ALA A 1 99 ? 35.551 2.233 -41.561 1.00 75.69 99 ALA A O 1
ATOM 739 N N . ARG A 1 100 ? 33.394 1.636 -41.364 1.00 84.75 100 ARG A N 1
ATOM 740 C CA . ARG A 1 100 ? 33.165 1.482 -42.809 1.00 84.75 100 ARG A CA 1
ATOM 741 C C . ARG A 1 100 ? 33.230 2.814 -43.566 1.00 84.75 100 ARG A C 1
ATOM 743 O O . ARG A 1 100 ? 33.738 2.861 -44.685 1.00 84.75 100 ARG A O 1
ATOM 750 N N . LYS A 1 101 ? 32.735 3.908 -42.978 1.00 75.56 101 LYS A N 1
ATOM 751 C CA . LYS A 1 101 ? 32.849 5.247 -43.588 1.00 75.56 101 LYS A CA 1
ATOM 752 C C . LYS A 1 101 ? 34.306 5.712 -43.651 1.00 75.56 101 LYS A C 1
ATOM 754 O O . LYS A 1 101 ? 34.721 6.265 -44.668 1.00 75.56 101 LYS A O 1
ATOM 759 N N . MET A 1 102 ? 35.094 5.442 -42.610 1.00 74.62 102 MET A N 1
ATOM 760 C CA . MET A 1 102 ? 36.518 5.790 -42.574 1.00 74.62 102 MET A CA 1
ATOM 761 C C . MET A 1 102 ? 37.350 4.984 -43.579 1.00 74.62 102 MET A C 1
ATOM 763 O O . MET A 1 102 ? 38.232 5.552 -44.221 1.00 74.62 102 MET A O 1
ATOM 767 N N . SER A 1 103 ? 37.061 3.692 -43.774 1.00 74.81 103 SER A N 1
ATOM 768 C CA . SER A 1 103 ? 37.783 2.877 -44.761 1.00 74.81 103 SER A C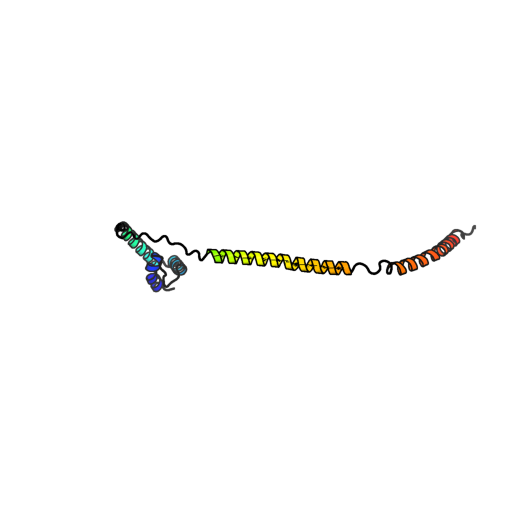A 1
ATOM 769 C C . SER A 1 103 ? 37.494 3.310 -46.201 1.00 74.81 103 SER A C 1
ATOM 771 O O . SER A 1 103 ? 38.420 3.415 -47.006 1.00 74.81 103 SER A O 1
ATOM 773 N N . ALA A 1 104 ? 36.242 3.661 -46.513 1.00 72.44 104 ALA A N 1
ATOM 774 C CA . ALA A 1 104 ? 35.873 4.210 -47.817 1.00 72.44 104 ALA A CA 1
ATOM 775 C C . ALA A 1 104 ? 36.530 5.578 -48.083 1.00 72.44 104 ALA A C 1
ATOM 777 O O . ALA A 1 104 ? 37.034 5.816 -49.181 1.00 72.44 104 ALA A O 1
ATOM 778 N N . ALA A 1 105 ? 36.579 6.458 -47.076 1.00 71.19 105 ALA A N 1
ATOM 779 C CA . ALA A 1 105 ? 37.238 7.759 -47.188 1.00 71.19 105 ALA A CA 1
ATOM 780 C C . ALA A 1 105 ? 38.753 7.623 -47.414 1.00 71.19 105 ALA A C 1
ATOM 782 O O . ALA A 1 105 ? 39.320 8.335 -48.242 1.00 71.19 105 ALA A O 1
ATOM 783 N N . ARG A 1 106 ? 39.402 6.671 -46.734 1.00 72.50 106 ARG A N 1
ATOM 784 C CA . ARG A 1 106 ? 40.836 6.400 -46.891 1.00 72.50 106 ARG A CA 1
ATOM 785 C C . ARG A 1 106 ? 41.164 5.838 -48.278 1.00 72.50 106 ARG A C 1
ATOM 787 O O . ARG A 1 106 ? 42.077 6.340 -48.923 1.00 72.50 106 ARG A O 1
ATOM 794 N N . ALA A 1 107 ? 40.358 4.901 -48.782 1.00 72.12 107 ALA A N 1
ATOM 795 C CA . ALA A 1 107 ? 40.502 4.369 -50.140 1.00 72.12 107 ALA A CA 1
ATOM 796 C C . ALA A 1 107 ? 40.272 5.437 -51.231 1.00 72.12 107 ALA A C 1
ATOM 798 O O . ALA A 1 107 ? 40.904 5.398 -52.286 1.00 72.12 107 ALA A O 1
ATOM 799 N N . ALA A 1 108 ? 39.381 6.406 -50.989 1.00 69.88 108 ALA A N 1
ATOM 800 C CA . ALA A 1 108 ? 39.167 7.533 -51.897 1.00 69.88 108 ALA A CA 1
ATOM 801 C C . ALA A 1 108 ? 40.316 8.558 -51.853 1.00 69.88 108 ALA A C 1
ATOM 803 O O . ALA A 1 108 ? 40.660 9.122 -52.890 1.00 69.88 108 ALA A O 1
ATOM 804 N N . ALA A 1 109 ? 40.916 8.788 -50.681 1.00 68.00 109 ALA A N 1
ATOM 805 C CA . ALA A 1 109 ? 42.070 9.672 -50.517 1.00 68.00 109 ALA A CA 1
ATOM 806 C C . ALA A 1 109 ? 43.336 9.099 -51.173 1.00 68.00 109 ALA A C 1
ATOM 808 O O . ALA A 1 109 ? 44.073 9.832 -51.825 1.00 68.00 109 ALA A O 1
ATOM 809 N N . GLU A 1 110 ? 43.547 7.786 -51.073 1.00 72.38 110 GLU A N 1
ATOM 810 C CA . GLU A 1 110 ? 44.698 7.096 -51.667 1.00 72.38 110 GLU A CA 1
ATOM 811 C C . GLU A 1 110 ? 44.674 7.128 -53.202 1.00 72.38 110 GLU A C 1
ATOM 813 O O . GLU A 1 110 ? 45.704 7.321 -53.835 1.00 72.38 110 GLU A O 1
ATOM 818 N N . LYS A 1 111 ? 43.486 7.083 -53.819 1.00 67.75 111 LYS A N 1
ATOM 819 C CA . LYS A 1 111 ? 43.333 7.291 -55.272 1.00 67.75 111 LYS A CA 1
ATOM 820 C C . LYS A 1 111 ? 43.518 8.747 -55.717 1.00 67.75 111 LYS A C 1
ATOM 822 O O . LYS A 1 111 ? 43.583 9.005 -56.916 1.00 67.75 111 LYS A O 1
ATOM 827 N N . ARG A 1 112 ? 43.554 9.702 -54.781 1.00 61.03 112 ARG A N 1
ATOM 828 C CA . ARG A 1 112 ? 43.644 11.147 -55.052 1.00 61.03 112 ARG A CA 1
ATOM 829 C C . ARG A 1 112 ? 45.051 11.723 -54.897 1.00 61.03 112 ARG A C 1
ATOM 831 O O . ARG A 1 112 ? 45.219 12.921 -55.103 1.00 61.03 112 ARG A O 1
ATOM 838 N N . ALA A 1 113 ? 46.049 10.906 -54.574 1.00 51.16 113 ALA A N 1
ATOM 839 C CA . ALA A 1 113 ? 47.433 11.341 -54.437 1.00 51.16 113 ALA A CA 1
ATOM 840 C C . ALA A 1 113 ? 48.354 10.581 -55.412 1.00 51.16 113 ALA A C 1
ATOM 842 O O . ALA A 1 113 ? 48.393 9.355 -55.341 1.00 51.16 113 ALA A O 1
ATOM 843 N N . PRO A 1 114 ? 49.182 11.249 -56.239 1.00 54.94 114 PRO A N 1
ATOM 844 C CA . PRO A 1 114 ? 49.054 12.584 -56.826 1.00 54.94 114 PRO A CA 1
ATOM 845 C C . PRO A 1 114 ? 49.134 12.538 -58.369 1.00 54.94 114 PRO A C 1
ATOM 847 O O . PRO A 1 114 ? 50.012 11.897 -58.943 1.00 54.94 114 PRO A O 1
ATOM 850 N N . LEU A 1 115 ? 48.285 13.300 -59.059 1.00 57.28 115 LEU A N 1
ATOM 851 C CA . LEU A 1 115 ? 48.622 13.782 -60.401 1.00 57.28 115 LEU A CA 1
ATOM 852 C C . LEU A 1 115 ? 49.359 15.117 -60.232 1.00 57.28 115 LEU A C 1
ATOM 854 O O . LEU A 1 115 ? 48.757 16.112 -59.841 1.00 57.28 115 LEU A O 1
ATOM 858 N N . GLY A 1 116 ? 50.669 15.098 -60.484 1.00 56.53 116 GLY A N 1
ATOM 859 C CA . GLY A 1 116 ? 51.393 16.264 -60.991 1.00 56.53 116 GLY A CA 1
ATOM 860 C C . GLY A 1 116 ? 51.912 17.290 -59.981 1.00 56.53 116 GLY A C 1
ATOM 861 O O . GLY A 1 116 ? 51.608 18.471 -60.111 1.00 56.53 116 GLY A O 1
ATOM 862 N N . LEU A 1 117 ? 52.805 16.897 -59.062 1.00 56.47 117 LEU A N 1
ATOM 863 C CA . LEU A 1 117 ? 53.767 17.873 -58.509 1.00 56.47 117 LEU A CA 1
ATOM 864 C C . LEU A 1 117 ? 54.740 18.398 -59.590 1.00 56.47 117 LEU A C 1
ATOM 866 O O . LEU A 1 117 ? 55.315 19.467 -59.415 1.00 56.47 117 LEU A O 1
ATOM 870 N N . GLU A 1 118 ? 54.880 17.701 -60.724 1.00 55.91 118 GLU A N 1
ATOM 871 C CA . GLU A 1 118 ? 55.664 18.183 -61.871 1.00 55.91 118 GLU A CA 1
ATOM 872 C C . GLU A 1 118 ? 54.944 19.273 -62.686 1.00 55.91 118 GLU A C 1
ATOM 874 O O . GLU A 1 118 ? 55.596 20.171 -63.213 1.00 55.91 118 GLU A O 1
ATOM 879 N N . GLU A 1 119 ? 53.608 19.279 -62.735 1.00 56.16 119 GLU A N 1
ATOM 880 C CA . GLU A 1 119 ? 52.851 20.230 -63.569 1.00 56.16 119 GLU A CA 1
ATOM 881 C C . GLU A 1 119 ? 52.690 21.609 -62.903 1.00 56.16 119 GLU A C 1
ATOM 883 O O . GLU A 1 119 ? 52.630 22.635 -63.579 1.00 56.16 119 GLU A O 1
ATOM 888 N N . ALA A 1 120 ? 52.724 21.662 -61.567 1.00 57.09 120 ALA A N 1
ATOM 889 C CA . ALA A 1 120 ? 52.679 22.916 -60.810 1.00 57.09 120 ALA A CA 1
ATOM 890 C C . ALA A 1 120 ? 54.038 23.648 -60.728 1.00 57.09 120 ALA A C 1
ATOM 892 O O . ALA A 1 120 ? 54.075 24.831 -60.388 1.00 57.09 120 ALA A O 1
ATOM 893 N N . ALA A 1 121 ? 55.156 22.983 -61.046 1.00 57.88 121 ALA A N 1
ATOM 894 C CA . ALA A 1 121 ? 56.499 23.570 -60.945 1.00 57.88 121 ALA A CA 1
ATOM 895 C C . ALA A 1 121 ? 56.925 24.376 -62.192 1.00 57.88 121 ALA A C 1
ATOM 897 O O . ALA A 1 121 ? 57.785 25.257 -62.100 1.00 57.88 121 ALA A O 1
ATOM 898 N N . ALA A 1 122 ? 56.308 24.123 -63.350 1.00 60.00 122 ALA A N 1
ATOM 899 C CA . ALA A 1 122 ? 56.679 24.749 -64.619 1.00 60.00 122 ALA A CA 1
ATOM 900 C C . ALA A 1 122 ? 56.489 26.287 -64.676 1.00 60.00 122 ALA A C 1
ATOM 902 O O . ALA A 1 122 ? 57.418 26.973 -65.118 1.00 60.00 122 ALA A O 1
ATOM 903 N N . PRO A 1 123 ? 55.367 26.886 -64.216 1.00 61.00 123 PRO A N 1
ATOM 904 C CA . PRO A 1 123 ? 55.191 28.339 -64.316 1.00 61.00 123 PRO A CA 1
ATOM 905 C C . PRO A 1 123 ? 56.071 29.117 -63.323 1.00 61.00 123 PRO A C 1
ATOM 907 O O . PRO A 1 123 ? 56.578 30.185 -63.664 1.00 61.00 123 PRO A O 1
ATOM 910 N N . ALA A 1 124 ? 56.338 28.560 -62.135 1.00 61.31 124 ALA A N 1
ATOM 911 C CA . ALA A 1 124 ? 57.155 29.217 -61.112 1.00 61.31 124 ALA A CA 1
ATOM 912 C C . ALA A 1 124 ? 58.640 29.325 -61.515 1.00 61.31 124 ALA A C 1
ATOM 914 O O . ALA A 1 124 ? 59.290 30.336 -61.241 1.00 61.31 124 ALA A O 1
ATOM 915 N N . MET A 1 125 ? 59.186 28.324 -62.220 1.00 59.88 125 MET A N 1
ATOM 916 C CA . MET A 1 125 ? 60.559 28.396 -62.741 1.00 59.88 125 MET A CA 1
ATOM 917 C C . MET A 1 125 ? 60.696 29.355 -63.934 1.00 59.88 125 MET A C 1
ATOM 919 O O . MET A 1 125 ? 61.726 30.024 -64.064 1.00 59.88 125 MET A O 1
ATOM 923 N N . ALA A 1 126 ? 59.664 29.470 -64.778 1.00 65.25 126 ALA A N 1
ATOM 924 C CA . ALA A 1 126 ? 59.658 30.412 -65.896 1.00 65.25 126 ALA A CA 1
ATOM 925 C C . ALA A 1 126 ? 59.684 31.871 -65.407 1.00 65.25 126 ALA A C 1
ATOM 927 O O . ALA A 1 126 ? 60.480 32.672 -65.906 1.00 65.25 126 ALA A O 1
ATOM 928 N N . GLU A 1 127 ? 58.900 32.195 -64.376 1.00 64.56 127 GLU A N 1
ATOM 929 C CA . GLU A 1 127 ? 58.841 33.540 -63.797 1.00 64.56 127 GLU A CA 1
ATOM 930 C C . GLU A 1 127 ? 60.168 33.939 -63.128 1.00 64.56 127 GLU A C 1
ATOM 932 O O . GLU A 1 127 ? 60.689 35.028 -63.374 1.00 64.56 127 GLU A O 1
ATOM 937 N N . TRP A 1 128 ? 60.810 33.020 -62.396 1.00 61.47 128 TRP A N 1
ATOM 938 C CA . TRP A 1 128 ? 62.109 33.271 -61.757 1.00 61.47 128 TRP A CA 1
ATOM 939 C C . TRP A 1 128 ? 63.245 33.530 -62.765 1.00 61.47 128 TRP A C 1
ATOM 941 O O . TRP A 1 128 ? 64.166 34.314 -62.505 1.00 61.47 128 TRP A O 1
ATOM 951 N N . SER A 1 129 ? 63.174 32.914 -63.952 1.00 66.00 129 SER A N 1
ATOM 952 C CA . SER A 1 129 ? 64.169 33.102 -65.017 1.00 66.00 129 SER A CA 1
ATOM 953 C C . SER A 1 129 ? 64.119 34.498 -65.661 1.00 66.00 129 SER A C 1
ATOM 955 O O . SER A 1 129 ? 65.154 35.016 -66.095 1.00 66.00 129 SER A O 1
ATOM 957 N N . LEU A 1 130 ? 62.946 35.143 -65.672 1.00 62.31 130 LEU A N 1
ATOM 958 C CA . LEU A 1 130 ? 62.757 36.496 -66.201 1.00 62.31 130 LEU A CA 1
ATOM 959 C C . LEU A 1 130 ? 63.262 37.561 -65.224 1.00 62.31 130 LEU A C 1
ATOM 961 O O . LEU A 1 130 ? 63.899 38.533 -65.639 1.00 62.31 130 LEU A O 1
ATOM 965 N N . THR A 1 131 ? 63.060 37.361 -63.920 1.00 62.16 131 THR A N 1
ATOM 966 C CA . THR A 1 131 ? 63.525 38.296 -62.885 1.00 62.16 131 THR A CA 1
ATOM 967 C C . THR A 1 131 ? 65.051 38.345 -62.814 1.00 62.16 131 THR A C 1
ATOM 969 O O . THR A 1 131 ? 65.630 39.417 -62.632 1.00 62.16 131 THR A O 1
ATOM 972 N N . ARG A 1 132 ? 65.730 37.211 -63.037 1.00 61.44 132 ARG A N 1
ATOM 973 C CA . ARG A 1 132 ? 67.197 37.128 -62.963 1.00 61.44 132 ARG A CA 1
ATOM 974 C C . ARG A 1 132 ? 67.908 37.805 -64.147 1.00 61.44 132 ARG A C 1
ATOM 976 O O . ARG A 1 132 ? 68.991 38.349 -63.955 1.00 61.44 132 ARG A O 1
ATOM 983 N N . ARG A 1 133 ? 67.297 37.860 -65.342 1.00 61.25 133 ARG A N 1
ATOM 984 C CA . ARG A 1 133 ? 67.875 38.574 -66.505 1.00 61.25 133 ARG A CA 1
ATOM 985 C C . ARG A 1 133 ? 67.801 40.102 -66.399 1.00 61.25 133 ARG A C 1
ATOM 987 O O . ARG A 1 133 ? 68.607 40.770 -67.030 1.00 61.25 133 ARG A O 1
ATOM 994 N N . ARG A 1 134 ? 66.885 40.660 -65.596 1.00 59.03 134 ARG A N 1
ATOM 995 C CA . ARG A 1 134 ? 66.733 42.122 -65.398 1.00 59.03 134 ARG A CA 1
ATOM 996 C C . ARG A 1 134 ? 67.578 42.706 -64.258 1.00 59.03 134 ARG A C 1
ATOM 998 O O . ARG A 1 134 ? 67.637 43.924 -64.105 1.00 59.03 134 ARG A O 1
ATOM 1005 N N . ALA A 1 135 ? 68.217 41.866 -63.445 1.00 57.72 135 ALA A N 1
ATOM 1006 C CA . ALA A 1 135 ? 69.058 42.309 -62.334 1.00 57.72 135 ALA A CA 1
ATOM 1007 C C . ALA A 1 135 ? 70.329 43.096 -62.748 1.00 57.72 135 ALA A C 1
ATOM 1009 O O . ALA A 1 135 ? 70.613 44.098 -62.089 1.00 57.72 135 ALA A O 1
ATOM 1010 N N . PRO A 1 136 ? 71.081 42.742 -63.814 1.00 58.53 136 PRO A N 1
ATOM 1011 C CA . PRO A 1 136 ? 72.323 43.455 -64.126 1.00 58.53 136 PRO A CA 1
ATOM 1012 C C . PRO A 1 136 ? 72.103 44.867 -64.700 1.00 58.53 136 PRO A C 1
ATOM 1014 O O . PRO A 1 136 ? 72.928 45.743 -64.460 1.00 58.53 136 PRO A O 1
ATOM 1017 N N . GLU A 1 137 ? 70.981 45.140 -65.379 1.00 60.31 137 GLU A N 1
ATOM 1018 C CA . GLU A 1 137 ? 70.707 46.476 -65.947 1.00 60.31 137 GLU A CA 1
ATOM 1019 C C . GLU A 1 137 ? 70.434 47.530 -64.867 1.00 60.31 137 GLU A C 1
ATOM 1021 O O . GLU A 1 137 ? 70.908 48.662 -64.957 1.00 60.31 137 GLU A O 1
ATOM 1026 N N . LYS A 1 138 ? 69.710 47.158 -63.803 1.00 62.03 138 LYS A N 1
ATOM 1027 C CA . LYS A 1 138 ? 69.422 48.084 -62.698 1.00 62.03 138 LYS A CA 1
ATOM 1028 C C . LYS A 1 138 ? 70.664 48.401 -61.866 1.00 62.03 138 LYS A C 1
ATOM 1030 O O . LYS A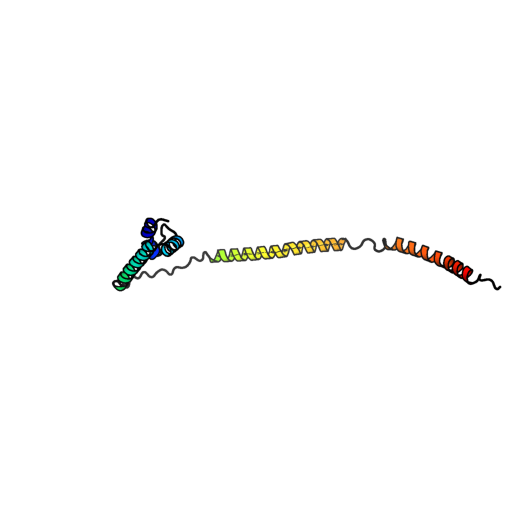 1 138 ? 70.798 49.531 -61.406 1.00 62.03 138 LYS A O 1
ATOM 1035 N N . ILE A 1 139 ? 71.573 47.437 -61.707 1.00 65.88 139 ILE A N 1
ATOM 1036 C CA . ILE A 1 139 ? 72.840 47.647 -60.993 1.00 65.88 139 ILE A CA 1
ATOM 1037 C C . ILE A 1 139 ? 73.777 48.541 -61.822 1.00 65.88 139 ILE A C 1
ATOM 1039 O O . ILE A 1 139 ? 74.364 49.467 -61.269 1.00 65.88 139 ILE A O 1
ATOM 1043 N N . ALA A 1 140 ? 73.847 48.351 -63.145 1.00 63.69 140 ALA A N 1
ATOM 1044 C CA . ALA A 1 140 ? 74.645 49.207 -64.029 1.00 63.69 140 ALA A CA 1
ATOM 1045 C C . ALA A 1 140 ? 74.154 50.671 -64.054 1.00 63.69 140 ALA A C 1
ATOM 1047 O O . ALA A 1 140 ? 74.963 51.596 -63.989 1.00 63.69 140 ALA A O 1
ATOM 1048 N N . LEU A 1 141 ? 72.834 50.896 -64.082 1.00 64.62 141 LEU A N 1
ATOM 1049 C CA . LEU A 1 141 ? 72.240 52.240 -64.019 1.00 64.62 141 LEU A CA 1
ATOM 1050 C C . LEU A 1 141 ? 72.434 52.925 -62.657 1.00 64.62 141 LEU A C 1
ATOM 1052 O O . LEU A 1 141 ? 72.578 54.146 -62.610 1.00 64.62 141 LEU A O 1
ATOM 1056 N N . ALA A 1 142 ? 72.446 52.163 -61.560 1.00 68.12 142 ALA A N 1
ATOM 1057 C CA . ALA A 1 142 ? 72.739 52.698 -60.231 1.00 68.12 142 ALA A CA 1
ATOM 1058 C C . ALA A 1 142 ? 74.210 53.136 -60.116 1.00 68.12 142 ALA A C 1
ATOM 1060 O O . ALA A 1 142 ? 74.476 54.267 -59.716 1.00 68.12 142 ALA A O 1
ATOM 1061 N N . TRP A 1 143 ? 75.150 52.299 -60.569 1.00 61.88 143 TRP A N 1
ATOM 1062 C CA . TRP A 1 143 ? 76.583 52.618 -60.566 1.00 61.88 143 TRP A CA 1
ATOM 1063 C C . TRP A 1 143 ? 76.940 53.825 -61.445 1.00 61.88 143 TRP A C 1
ATOM 1065 O O . TRP A 1 143 ? 77.725 54.676 -61.031 1.00 61.88 143 TRP A O 1
ATOM 1075 N N . ALA A 1 144 ? 76.335 53.963 -62.630 1.00 64.25 144 ALA A N 1
ATOM 1076 C CA . ALA A 1 144 ? 76.585 55.112 -63.507 1.00 64.25 144 ALA A CA 1
ATOM 1077 C C . ALA A 1 144 ? 76.170 56.457 -62.875 1.00 64.25 144 ALA A C 1
ATOM 1079 O O . ALA A 1 144 ? 76.767 57.492 -63.167 1.00 64.25 144 ALA A O 1
ATOM 1080 N N . ARG A 1 145 ? 75.166 56.448 -61.990 1.00 67.12 145 ARG A N 1
ATOM 1081 C CA . ARG A 1 145 ? 74.689 57.644 -61.282 1.00 67.12 145 ARG A CA 1
ATOM 1082 C C . ARG A 1 145 ? 75.592 58.038 -60.114 1.00 67.12 145 ARG A C 1
ATOM 1084 O O . ARG A 1 145 ? 75.668 59.214 -59.784 1.00 67.12 145 ARG A O 1
ATOM 1091 N N . GLU A 1 146 ? 76.259 57.060 -59.513 1.00 71.50 146 GLU A N 1
ATOM 1092 C CA . GLU A 1 146 ? 77.131 57.244 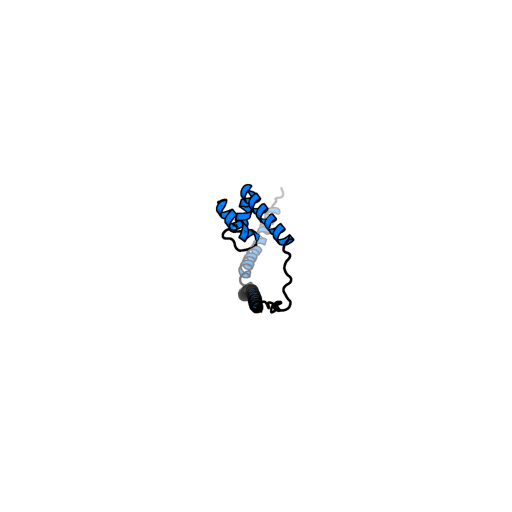-58.351 1.00 71.50 146 GLU A CA 1
ATOM 1093 C C . GLU A 1 146 ? 78.552 57.670 -58.760 1.00 71.50 146 GLU A C 1
ATOM 1095 O O . GLU A 1 146 ? 79.183 58.461 -58.068 1.00 71.50 146 GLU A O 1
ATOM 1100 N N . ILE A 1 147 ? 79.027 57.232 -59.932 1.00 70.25 147 ILE A N 1
ATOM 1101 C CA . ILE A 1 147 ? 80.363 57.580 -60.454 1.00 70.25 147 ILE A CA 1
ATOM 1102 C C . ILE A 1 147 ? 80.346 58.885 -61.281 1.00 70.25 147 ILE A C 1
ATOM 1104 O O . ILE A 1 147 ? 81.379 59.523 -61.456 1.00 70.25 147 ILE A O 1
ATOM 1108 N N . GLY A 1 148 ? 79.179 59.333 -61.759 1.00 60.31 148 GLY A N 1
ATOM 1109 C CA . GLY A 1 148 ? 79.018 60.558 -62.560 1.00 60.31 148 GLY A CA 1
ATOM 1110 C C . GLY A 1 148 ? 79.013 61.883 -61.781 1.00 60.31 148 GLY A C 1
ATOM 1111 O O . GLY A 1 148 ? 78.671 62.913 -62.361 1.00 60.31 148 GLY A O 1
ATOM 1112 N N . GLY A 1 149 ? 79.351 61.880 -60.487 1.00 54.22 149 GLY A N 1
ATOM 1113 C CA . GLY A 1 149 ? 79.563 63.103 -59.709 1.00 54.22 149 GLY A CA 1
ATOM 1114 C C . GLY A 1 149 ? 80.800 63.848 -60.214 1.00 54.22 149 GLY A C 1
ATOM 1115 O O . GLY A 1 149 ? 81.922 63.391 -60.017 1.00 54.22 149 GLY A O 1
ATOM 1116 N N . ALA A 1 150 ? 80.580 64.963 -60.907 1.00 51.00 150 ALA A N 1
ATOM 1117 C CA . ALA A 1 150 ? 81.623 65.797 -61.493 1.00 51.00 150 ALA A CA 1
ATOM 1118 C C . ALA A 1 150 ? 82.602 66.339 -60.427 1.00 51.00 150 ALA A C 1
ATOM 1120 O O . ALA A 1 150 ? 82.141 66.799 -59.380 1.00 51.00 150 ALA A O 1
ATOM 1121 N N . PRO A 1 151 ? 83.924 66.334 -60.680 1.00 55.12 151 PRO A N 1
ATOM 1122 C CA . PRO A 1 151 ? 84.833 67.245 -59.996 1.00 55.12 151 PRO A CA 1
ATOM 1123 C C . PRO A 1 151 ? 84.571 68.686 -60.468 1.00 55.12 151 PRO A C 1
ATOM 1125 O O . PRO A 1 151 ? 84.257 68.902 -61.640 1.00 55.12 151 PRO A O 1
ATOM 1128 N N . GLU A 1 152 ? 84.655 69.611 -59.511 1.00 52.69 152 GLU A N 1
ATOM 1129 C CA . GLU A 1 152 ? 84.374 71.056 -59.595 1.00 52.69 152 GLU A CA 1
ATOM 1130 C C . GLU A 1 152 ? 85.030 71.801 -60.769 1.00 52.69 152 GLU A C 1
ATOM 1132 O O . GLU A 1 152 ? 86.180 71.466 -61.140 1.00 52.69 152 GLU A O 1
#

Radius of gyration: 49.18 Å; chains: 1; bounding box: 103×102×88 Å

pLDDT: mean 80.09, std 15.22, range [51.0, 98.56]

Foldseek 3Di:
DDLVLLLVQLVCLVVVHDGPDDNVVSVVCLVVDPVSVVSSVVVVVVVVVVCVVDPDDDDPPVRPDPPPPPDVPCVVVVVVVVVVVVVVVVVVVVVVVVVVVVVVVVVVVVVPPDDDPPPVVVVVVVVVVVVVVCVVVVVVVVVCVVVPPDDD

Sequence (152 aa):
MDCKEIKESLPAFQDGEPAAIPAAEIEAHLAGCGPCRAEAEALQQAWTLFKSQYPPAELPAELAVEEPAFQPAARFGWVRTLIWAGAAAALAAALYLPARKMSAARAAAEKRAPLGLEEAAAPAMAEWSLTRRRAPEKIALAWAREIGGAPE